Protein AF-A0A2R6EEE0-F1 (afdb_monomer_lite)

Radius of gyration: 20.37 Å; chains: 1; bounding box: 47×33×66 Å

Sequence (87 aa):
QFDPDSVNWVRTARNPRTAPVYERGYLDMVVPYDLGDEVAEGVYYAGMASRAQYPERSLNGGIEAGYACAGLITTSRDRGVPATASR

Foldseek 3Di:
DDDPVPDPDDDDDDDPPPADDDDVCLVVVQDAQDCCPPPRPPDGDQDCSHPLCPPPNDPVSSVVSVVVNVVVVVVVVVVVDPPPPDD

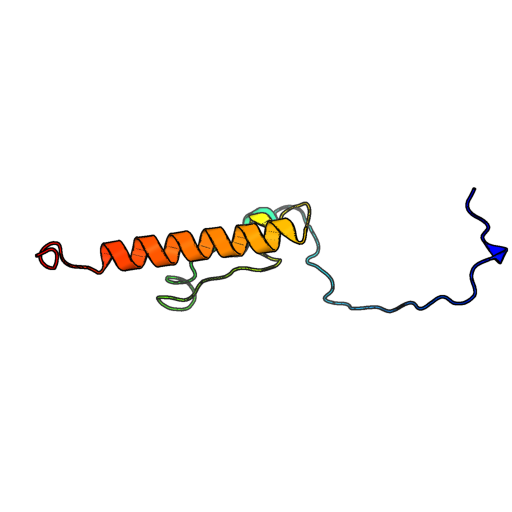Secondary structure (DSSP, 8-state):
---GGG---------TTSSPPP-TTGGGGPPPSB-TTTT-TT-B--STTSGGGTTT--HHHHHHHHHHHHHHHHHHHHHHS-TT---

Structure (mmCIF, N/CA/C/O backbone):
data_AF-A0A2R6EEE0-F1
#
_entry.id   AF-A0A2R6EEE0-F1
#
loop_
_atom_site.group_PDB
_atom_site.id
_atom_site.type_symbol
_atom_site.label_atom_id
_atom_site.label_alt_id
_atom_site.label_comp_id
_atom_site.label_asym_id
_atom_site.label_entity_id
_atom_site.label_seq_id
_atom_site.pdbx_PDB_ins_code
_atom_site.Cartn_x
_atom_site.Cartn_y
_atom_site.Cartn_z
_atom_site.occupancy
_atom_site.B_iso_or_equiv
_atom_site.auth_seq_id
_atom_site.auth_comp_id
_atom_site.auth_asym_id
_atom_site.auth_atom_id
_atom_site.pdbx_PDB_model_num
ATOM 1 N N . GLN A 1 1 ? 30.813 -7.158 -19.403 1.00 85.75 1 GLN A N 1
ATOM 2 C CA . GLN A 1 1 ? 30.174 -6.049 -20.144 1.00 85.75 1 GLN A CA 1
ATOM 3 C C . GLN A 1 1 ? 28.832 -6.560 -20.654 1.00 85.75 1 GLN A C 1
ATOM 5 O O . GLN A 1 1 ? 28.742 -7.756 -20.896 1.00 85.75 1 GLN A O 1
ATOM 10 N N . PHE A 1 2 ? 27.805 -5.717 -20.745 1.00 94.12 2 PHE A N 1
ATOM 11 C CA . PHE A 1 2 ? 26.530 -6.097 -21.366 1.00 94.12 2 PHE A CA 1
ATOM 12 C C . PHE A 1 2 ? 26.670 -6.067 -22.896 1.00 94.12 2 PHE A C 1
ATOM 14 O O . PHE A 1 2 ? 27.275 -5.130 -23.410 1.00 94.12 2 PHE A O 1
ATOM 21 N N . ASP A 1 3 ? 26.118 -7.067 -23.587 1.00 95.88 3 ASP A N 1
ATOM 22 C CA . ASP A 1 3 ? 26.078 -7.164 -25.051 1.00 95.88 3 ASP A CA 1
ATOM 23 C C . ASP A 1 3 ? 24.610 -7.148 -25.530 1.00 95.88 3 ASP A C 1
ATOM 25 O O . ASP A 1 3 ? 23.885 -8.114 -25.263 1.00 95.88 3 ASP A O 1
ATOM 29 N N . PRO A 1 4 ? 24.140 -6.079 -26.200 1.00 93.88 4 PRO A N 1
ATOM 30 C CA . PRO A 1 4 ? 22.772 -5.991 -26.708 1.00 93.88 4 PRO A CA 1
ATOM 31 C C . PRO A 1 4 ? 22.391 -7.122 -27.672 1.00 93.88 4 PRO A C 1
ATOM 33 O O . PRO A 1 4 ? 21.233 -7.545 -27.662 1.00 93.88 4 PRO A O 1
ATOM 36 N N . ASP A 1 5 ? 23.345 -7.644 -28.451 1.00 95.75 5 ASP A N 1
ATOM 37 C CA . ASP A 1 5 ? 23.092 -8.686 -29.458 1.00 95.75 5 ASP A CA 1
ATOM 38 C C . ASP A 1 5 ? 22.824 -10.061 -28.815 1.00 95.75 5 ASP A C 1
ATOM 40 O O . ASP A 1 5 ? 22.289 -10.969 -29.453 1.00 95.75 5 ASP A O 1
ATOM 44 N N . SER A 1 6 ? 23.120 -10.210 -27.517 1.00 96.44 6 SER A N 1
ATOM 45 C CA . SER A 1 6 ? 22.833 -11.420 -26.733 1.00 96.44 6 SER A CA 1
ATOM 46 C C . SER A 1 6 ? 21.364 -11.556 -26.285 1.00 96.44 6 SER A C 1
ATOM 48 O O . SER A 1 6 ? 20.975 -12.577 -25.705 1.00 96.44 6 SER A O 1
ATOM 50 N N . VAL A 1 7 ? 20.519 -10.546 -26.530 1.00 96.06 7 VAL A N 1
ATOM 51 C CA . VAL A 1 7 ? 19.112 -10.536 -26.097 1.00 96.06 7 VAL A CA 1
ATOM 52 C C . VAL A 1 7 ? 18.228 -11.330 -27.066 1.00 96.06 7 VAL A C 1
ATOM 54 O O . VAL A 1 7 ? 17.927 -10.888 -28.168 1.00 96.06 7 VAL A O 1
ATOM 57 N N . ASN A 1 8 ? 17.724 -12.486 -26.620 1.00 96.69 8 ASN A N 1
ATOM 58 C CA . ASN A 1 8 ? 16.874 -13.365 -27.441 1.00 96.69 8 ASN A CA 1
ATOM 59 C C . ASN A 1 8 ? 15.405 -12.914 -27.555 1.00 96.69 8 ASN A C 1
ATOM 61 O O . ASN A 1 8 ? 14.705 -13.314 -28.483 1.00 96.69 8 ASN A O 1
ATOM 65 N N . TRP A 1 9 ? 14.891 -12.148 -26.588 1.00 96.00 9 TRP A N 1
ATOM 66 C CA . TRP A 1 9 ? 13.491 -11.716 -26.577 1.00 96.00 9 TRP A CA 1
ATOM 67 C C . TRP A 1 9 ? 13.274 -10.479 -25.703 1.00 96.00 9 TRP A C 1
ATOM 69 O O . TRP A 1 9 ? 13.938 -10.288 -24.687 1.00 96.00 9 TRP A O 1
ATOM 79 N N . VAL A 1 10 ? 12.276 -9.671 -26.073 1.00 94.69 10 VAL A N 1
ATOM 80 C CA . VAL A 1 10 ? 11.781 -8.529 -25.292 1.00 94.69 10 VAL A CA 1
ATOM 81 C C . 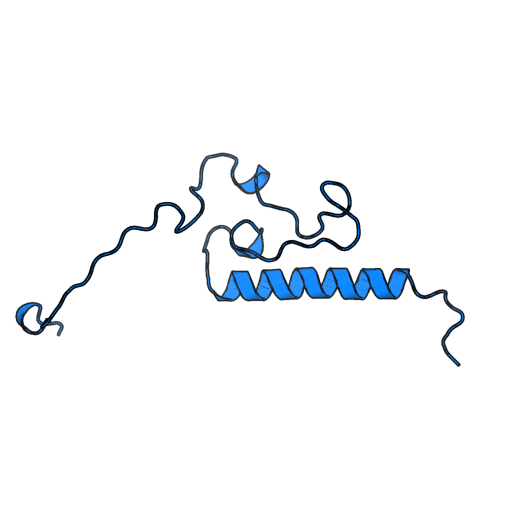VAL A 1 10 ? 10.255 -8.586 -25.261 1.00 94.69 10 VAL A C 1
ATOM 83 O O . VAL A 1 10 ? 9.615 -8.848 -26.278 1.00 94.69 10 VAL A O 1
ATOM 86 N N . ARG A 1 11 ? 9.654 -8.347 -24.091 1.00 95.25 11 ARG A N 1
ATOM 87 C CA . ARG A 1 11 ? 8.200 -8.202 -23.931 1.00 95.25 11 ARG A CA 1
ATOM 88 C C . ARG A 1 11 ? 7.896 -6.889 -23.230 1.00 95.25 11 ARG A C 1
ATOM 90 O O . ARG A 1 11 ? 8.491 -6.583 -22.202 1.00 95.25 11 ARG A O 1
ATOM 97 N N . THR A 1 12 ? 6.937 -6.142 -23.762 1.00 95.44 12 THR A N 1
ATOM 98 C CA . THR A 1 12 ? 6.499 -4.864 -23.195 1.00 95.44 12 THR A CA 1
ATOM 99 C C . THR A 1 12 ? 5.003 -4.922 -22.941 1.00 95.44 12 THR A C 1
ATOM 101 O O . THR A 1 12 ? 4.235 -5.325 -23.811 1.00 95.44 12 THR A O 1
ATOM 104 N N . ALA A 1 13 ? 4.585 -4.505 -21.751 1.00 93.62 13 ALA A N 1
ATOM 105 C CA . ALA A 1 13 ? 3.184 -4.369 -21.384 1.00 93.62 13 ALA A CA 1
ATOM 106 C C . ALA A 1 13 ? 2.918 -2.949 -20.885 1.00 93.62 13 ALA A C 1
ATOM 108 O O . ALA A 1 13 ? 3.826 -2.253 -20.429 1.00 93.62 13 ALA A O 1
ATOM 109 N N . ARG A 1 14 ? 1.658 -2.521 -20.964 1.00 92.38 14 ARG A N 1
ATOM 110 C CA . ARG A 1 14 ? 1.188 -1.269 -20.371 1.00 92.38 14 ARG A CA 1
ATOM 111 C C . ARG A 1 14 ? 0.065 -1.595 -19.407 1.00 92.38 14 ARG A C 1
ATOM 113 O O . ARG A 1 14 ? -0.896 -2.258 -19.784 1.00 92.38 14 ARG A O 1
ATOM 120 N N . ASN A 1 15 ? 0.179 -1.100 -18.184 1.00 89.00 15 ASN A N 1
ATOM 121 C CA . ASN A 1 15 ? -0.910 -1.115 -17.225 1.00 89.00 15 ASN A CA 1
ATOM 122 C C . ASN A 1 15 ? -1.202 0.340 -16.814 1.00 89.00 15 ASN A C 1
ATOM 124 O O . ASN A 1 15 ? -0.371 0.964 -16.151 1.00 89.00 15 ASN A O 1
ATOM 128 N N . PRO A 1 16 ? -2.360 0.906 -17.199 1.00 85.75 16 PRO A N 1
ATOM 129 C CA . PRO A 1 16 ? -2.696 2.295 -16.883 1.00 85.75 16 PRO A CA 1
ATOM 130 C C . PRO A 1 16 ? -2.847 2.551 -15.375 1.00 85.75 16 PRO A C 1
ATOM 132 O O . PRO A 1 16 ? -2.806 3.697 -14.949 1.00 85.75 16 PRO A O 1
ATOM 135 N N . ARG A 1 17 ? -2.980 1.499 -14.556 1.00 84.12 17 ARG A N 1
ATOM 136 C CA . ARG A 1 17 ? -3.101 1.564 -13.092 1.00 84.12 17 ARG A CA 1
ATOM 137 C C . ARG A 1 17 ? -1.867 0.986 -12.389 1.00 84.12 17 ARG A C 1
ATOM 139 O O . ARG A 1 17 ? -1.989 0.350 -11.350 1.00 84.12 17 ARG A O 1
ATOM 146 N N . THR A 1 18 ? -0.678 1.165 -12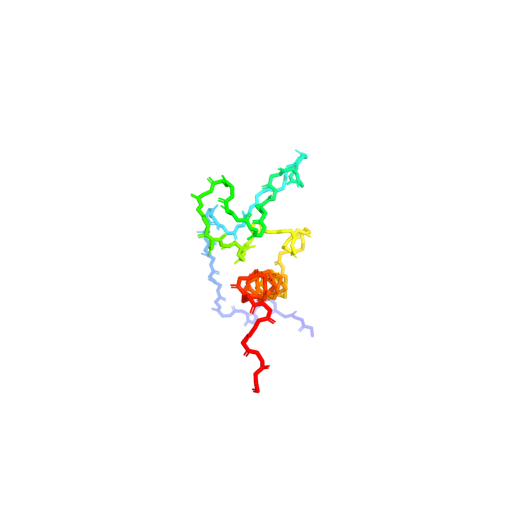.976 1.00 83.12 18 THR A N 1
ATOM 147 C CA . THR A 1 18 ? 0.575 0.632 -12.401 1.00 83.12 18 THR A CA 1
ATOM 148 C C . THR A 1 18 ? 0.929 1.309 -11.081 1.00 83.12 18 THR A C 1
ATOM 150 O O . THR A 1 18 ? 1.409 0.649 -10.166 1.00 83.12 18 THR A O 1
ATOM 153 N N . ALA A 1 19 ? 0.701 2.619 -10.972 1.00 78.12 19 ALA A N 1
ATOM 154 C CA . ALA A 1 19 ? 0.972 3.359 -9.752 1.00 78.12 19 ALA A CA 1
ATOM 155 C C . ALA A 1 19 ? 0.223 4.702 -9.734 1.00 78.12 19 ALA A C 1
ATOM 157 O O . ALA A 1 19 ? -0.136 5.205 -10.802 1.00 78.12 19 ALA A O 1
ATOM 158 N N . PRO A 1 20 ? 0.035 5.305 -8.548 1.00 77.44 20 PRO A N 1
ATOM 159 C CA . PRO A 1 20 ? -0.444 6.675 -8.436 1.00 77.44 20 PRO A CA 1
ATOM 160 C C . PRO A 1 20 ? 0.491 7.666 -9.136 1.00 77.44 20 PRO A C 1
ATOM 162 O O . PRO A 1 20 ? 1.713 7.464 -9.179 1.00 77.44 20 PRO A O 1
ATOM 165 N N . VAL A 1 21 ? -0.090 8.743 -9.658 1.00 82.38 21 VAL A N 1
ATOM 166 C CA . VAL A 1 21 ? 0.643 9.881 -10.218 1.00 82.38 21 VAL A CA 1
ATOM 167 C C . VAL A 1 21 ? 0.841 10.902 -9.106 1.00 82.38 21 VAL A C 1
ATOM 169 O O . VAL A 1 21 ? -0.117 11.301 -8.450 1.00 82.38 21 VAL A O 1
ATOM 172 N N . TYR A 1 22 ? 2.090 11.299 -8.872 1.00 83.38 22 TYR A N 1
ATOM 173 C CA . TYR A 1 22 ? 2.394 12.330 -7.890 1.00 83.38 22 TYR A CA 1
ATOM 174 C C . TYR A 1 22 ? 2.202 13.708 -8.492 1.00 83.38 22 TYR A C 1
ATOM 176 O O . TYR A 1 22 ? 2.842 14.073 -9.477 1.00 83.38 22 TYR A O 1
ATOM 184 N N . GLU A 1 23 ? 1.347 14.476 -7.839 1.00 86.19 23 GLU A N 1
ATOM 185 C CA . GLU A 1 23 ? 1.056 15.858 -8.172 1.00 86.19 23 GLU A CA 1
ATOM 186 C C . GLU A 1 23 ? 1.356 16.738 -6.954 1.00 86.19 23 GLU A C 1
ATOM 188 O O . GLU A 1 23 ? 1.577 16.255 -5.838 1.00 86.19 23 GLU A O 1
ATOM 193 N N . ARG A 1 24 ? 1.418 18.057 -7.145 1.00 89.88 24 ARG A N 1
ATOM 194 C CA . ARG A 1 24 ? 1.571 18.966 -6.001 1.00 89.88 24 ARG A CA 1
ATOM 195 C C . ARG A 1 24 ? 0.362 18.801 -5.075 1.00 89.88 24 ARG A C 1
ATOM 197 O O . ARG A 1 24 ? -0.763 18.789 -5.554 1.00 89.88 24 ARG A O 1
ATOM 204 N N . GLY A 1 25 ? 0.610 18.674 -3.772 1.00 88.44 25 GLY A N 1
ATOM 205 C CA . GLY A 1 25 ? -0.434 18.372 -2.783 1.00 88.44 25 GLY A CA 1
ATOM 206 C C . GLY A 1 25 ? -0.721 16.876 -2.596 1.00 88.44 25 GLY A C 1
ATOM 207 O O . GLY A 1 25 ? -1.619 16.525 -1.847 1.00 88.44 25 GLY A O 1
ATOM 208 N N . TYR A 1 26 ? 0.045 15.963 -3.213 1.00 87.50 26 TYR A N 1
ATOM 209 C CA . TYR A 1 26 ? -0.214 14.519 -3.086 1.00 87.50 26 TYR A CA 1
ATOM 210 C C . TYR A 1 26 ? -0.186 13.996 -1.641 1.00 87.50 26 TYR A C 1
ATOM 212 O O . TYR A 1 26 ? -0.912 13.063 -1.316 1.00 87.50 26 TYR A O 1
ATOM 220 N N . LEU A 1 27 ? 0.620 14.596 -0.757 1.00 89.19 27 LEU A N 1
ATOM 221 C CA . LEU A 1 27 ? 0.638 14.222 0.661 1.00 89.19 27 LEU A CA 1
ATOM 222 C C . LEU A 1 27 ? -0.710 14.439 1.360 1.00 89.19 27 LEU A C 1
ATOM 224 O O . LEU A 1 27 ? -0.973 13.742 2.333 1.00 89.19 27 LEU A O 1
ATOM 228 N N . ASP A 1 28 ? -1.549 15.341 0.853 1.00 90.56 28 ASP A N 1
ATOM 229 C CA . ASP A 1 28 ? -2.901 15.582 1.368 1.00 90.56 28 ASP A CA 1
ATOM 230 C C . ASP A 1 28 ? -3.906 14.542 0.840 1.00 90.56 28 ASP A C 1
ATOM 232 O O . ASP A 1 28 ? -5.010 14.420 1.356 1.00 90.56 28 ASP A O 1
ATOM 236 N N . MET A 1 29 ? -3.519 13.774 -0.186 1.00 89.44 29 MET A N 1
ATOM 237 C CA . MET A 1 29 ? -4.337 12.740 -0.827 1.00 89.44 29 MET A CA 1
ATOM 238 C C . MET A 1 29 ? -3.956 11.314 -0.401 1.00 89.44 29 MET A C 1
ATOM 240 O O . MET A 1 29 ? -4.517 10.350 -0.926 1.00 89.44 29 MET A O 1
ATOM 244 N N . VAL A 1 30 ? -2.977 11.142 0.496 1.00 92.06 30 VAL A N 1
ATOM 245 C CA . VAL A 1 30 ? -2.619 9.803 0.991 1.00 92.06 30 VAL A CA 1
ATOM 246 C C . VAL A 1 30 ? -3.771 9.230 1.805 1.00 92.06 30 VAL A C 1
ATOM 248 O O . VAL A 1 30 ? -4.346 9.907 2.652 1.00 92.06 30 VAL A O 1
ATOM 251 N N . VAL A 1 31 ? -4.085 7.961 1.563 1.00 93.25 31 VAL A N 1
ATOM 252 C CA . VAL A 1 31 ? -5.172 7.280 2.267 1.00 93.25 31 VAL A CA 1
ATOM 253 C C . VAL A 1 31 ? -4.713 6.983 3.701 1.00 93.25 31 VAL A C 1
ATOM 255 O O . VAL A 1 31 ? -3.634 6.390 3.869 1.00 93.25 31 VAL A O 1
ATOM 258 N N . PRO A 1 32 ? -5.477 7.391 4.733 1.00 95.12 32 PRO A N 1
ATOM 259 C CA . PRO A 1 32 ? -5.146 7.088 6.119 1.00 95.12 32 PRO A CA 1
ATOM 260 C C . PRO A 1 32 ? -5.243 5.581 6.393 1.00 95.12 32 PRO A C 1
ATOM 262 O O . PRO A 1 32 ? -5.925 4.839 5.691 1.00 95.12 32 PRO A O 1
ATOM 265 N N . TYR A 1 33 ? -4.521 5.108 7.412 1.00 96.56 33 TYR A N 1
ATOM 266 C CA . TYR A 1 33 ? -4.514 3.681 7.748 1.00 96.56 33 TYR A CA 1
ATOM 267 C C . TYR A 1 33 ? -5.830 3.212 8.367 1.00 96.56 33 TYR A C 1
ATOM 269 O O . TYR A 1 33 ? -6.251 2.098 8.079 1.00 96.56 33 TYR A O 1
ATOM 277 N N . ASP A 1 34 ? -6.452 4.038 9.209 1.00 96.00 34 ASP A N 1
ATOM 278 C CA . ASP A 1 34 ? -7.751 3.777 9.832 1.00 96.00 34 ASP A CA 1
ATOM 279 C C . ASP A 1 34 ? -8.841 4.491 9.031 1.00 96.00 34 ASP A C 1
ATOM 281 O O . ASP A 1 34 ? -8.745 5.699 8.808 1.00 96.00 34 ASP A O 1
ATOM 285 N N . LEU A 1 35 ? -9.842 3.737 8.575 1.00 96.12 35 LEU 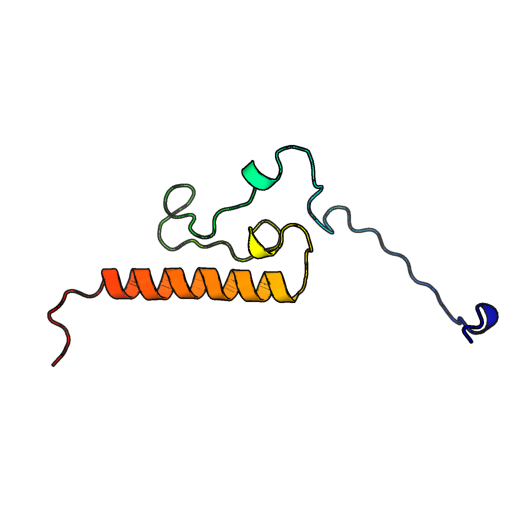A N 1
ATOM 286 C CA . LEU A 1 35 ? -10.977 4.240 7.801 1.00 96.12 35 LEU A CA 1
ATOM 287 C C . LEU A 1 35 ? -12.287 4.186 8.601 1.00 96.12 35 LEU A C 1
ATOM 289 O O . LEU A 1 35 ? -13.367 4.228 8.008 1.00 96.12 35 LEU A O 1
ATOM 293 N N . GLY A 1 36 ? -12.204 4.094 9.932 1.00 95.44 36 GLY A N 1
ATOM 294 C CA . GLY A 1 36 ? -13.350 4.043 10.839 1.00 95.44 36 GLY A CA 1
ATOM 295 C C . GLY A 1 36 ? -14.363 5.165 10.615 1.00 95.44 36 GLY A C 1
ATOM 296 O O . GLY A 1 36 ? -15.557 4.896 10.492 1.00 95.44 36 GLY A O 1
ATOM 297 N N . ASP A 1 37 ? -13.870 6.400 10.507 1.00 92.25 37 ASP A N 1
ATOM 298 C CA . ASP A 1 37 ? -14.707 7.597 10.360 1.00 92.25 37 ASP A CA 1
ATOM 299 C C . ASP A 1 37 ? -15.257 7.770 8.934 1.00 92.25 37 ASP A C 1
ATOM 301 O O . ASP A 1 37 ? -16.374 8.249 8.745 1.00 92.25 37 ASP A O 1
ATOM 305 N N . GLU A 1 38 ? -14.472 7.396 7.919 1.00 94.12 38 GLU A N 1
ATOM 306 C CA . GLU A 1 38 ? -14.794 7.643 6.506 1.00 94.12 38 GLU A CA 1
ATOM 307 C C . GLU A 1 38 ? -15.597 6.508 5.857 1.00 94.12 38 GLU A C 1
ATOM 309 O O . GLU A 1 38 ? -16.343 6.745 4.904 1.00 94.12 38 GLU 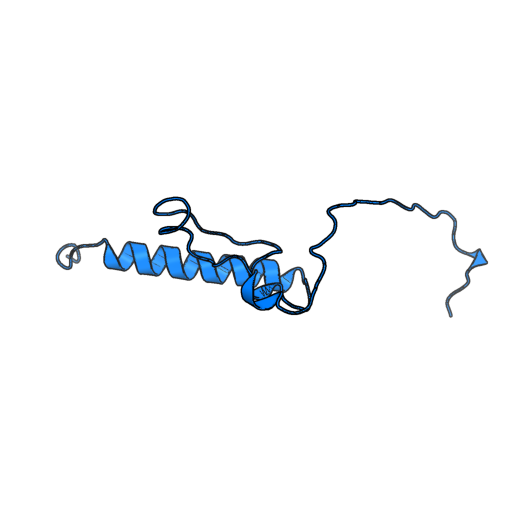A O 1
ATOM 314 N N . VAL A 1 39 ? -15.431 5.270 6.336 1.00 95.94 39 VAL A N 1
ATOM 315 C CA . VAL A 1 39 ? -15.989 4.063 5.711 1.00 95.94 39 VAL A CA 1
ATOM 316 C C . VAL A 1 39 ? -16.793 3.238 6.712 1.00 95.94 39 VAL A C 1
ATOM 318 O O . VAL A 1 39 ? -18.007 3.113 6.548 1.00 95.94 39 VAL A O 1
ATOM 321 N N . ALA A 1 40 ? -16.129 2.628 7.697 1.00 96.25 40 ALA A N 1
ATOM 322 C CA . ALA A 1 40 ? -16.753 1.824 8.750 1.00 96.25 40 ALA A CA 1
ATOM 323 C C . ALA A 1 40 ? -15.722 1.395 9.804 1.00 96.25 40 ALA A C 1
ATOM 325 O O . ALA A 1 40 ? -14.547 1.188 9.492 1.00 96.25 40 ALA A O 1
ATOM 326 N N . GLU A 1 41 ? -16.186 1.163 11.035 1.00 94.06 41 GLU A N 1
ATOM 327 C CA . GLU A 1 41 ? -15.368 0.618 12.122 1.00 94.06 41 GLU A CA 1
ATOM 328 C C . GLU A 1 41 ? -14.677 -0.698 11.720 1.00 94.06 41 GLU A C 1
ATOM 330 O O . GLU A 1 41 ? -15.278 -1.591 11.118 1.00 94.06 41 GLU A O 1
ATOM 335 N N . GLY A 1 42 ? -13.395 -0.824 12.075 1.00 93.12 42 GLY A N 1
ATOM 336 C CA . GLY A 1 42 ? -12.595 -2.020 11.810 1.00 93.12 42 GLY A CA 1
ATOM 337 C C . GLY A 1 42 ? -12.075 -2.139 10.374 1.00 93.12 42 GLY A C 1
ATOM 338 O O . GLY A 1 42 ? -11.458 -3.154 10.037 1.00 93.12 42 GLY A O 1
ATOM 339 N N . VAL A 1 43 ? -12.293 -1.127 9.529 1.00 95.81 43 VAL A N 1
ATOM 340 C CA . VAL A 1 43 ? -11.741 -1.066 8.172 1.00 95.81 43 VAL A CA 1
ATOM 341 C C . VAL A 1 43 ? -10.409 -0.320 8.184 1.00 95.81 43 VAL A C 1
ATOM 343 O O . VAL A 1 43 ? -10.322 0.823 8.621 1.00 95.81 43 VAL A O 1
ATOM 346 N N . TYR A 1 44 ? -9.374 -0.967 7.645 1.00 96.88 44 TYR A N 1
ATOM 347 C CA . TYR A 1 44 ? -8.022 -0.419 7.553 1.00 96.88 44 TYR A CA 1
ATOM 348 C C . TYR A 1 44 ? -7.474 -0.534 6.131 1.00 96.88 44 TYR A C 1
ATOM 350 O O . TYR A 1 44 ? -7.806 -1.477 5.405 1.00 96.88 44 TYR A O 1
ATOM 358 N N . TYR A 1 45 ? -6.595 0.388 5.741 1.00 96.00 45 TYR A N 1
ATOM 359 C CA . TYR A 1 45 ? -5.991 0.408 4.410 1.00 96.00 45 TYR A CA 1
ATOM 360 C C . TYR A 1 45 ? -4.468 0.242 4.440 1.00 96.00 45 TYR A C 1
ATOM 362 O O . TYR A 1 45 ? -3.728 1.159 4.781 1.00 96.00 45 TYR A O 1
ATOM 370 N N . ALA A 1 46 ? -3.987 -0.911 3.970 1.00 94.88 46 ALA A N 1
ATOM 371 C CA . ALA A 1 46 ? -2.569 -1.183 3.739 1.00 94.88 46 ALA A CA 1
ATOM 372 C C . ALA A 1 46 ? -2.312 -1.377 2.239 1.00 94.88 46 ALA A C 1
ATOM 374 O O . ALA A 1 46 ? -2.469 -2.473 1.700 1.00 94.88 46 ALA A O 1
ATOM 375 N N . GLY A 1 47 ? -1.943 -0.304 1.538 1.00 88.62 47 GLY A N 1
ATOM 376 C CA . GLY A 1 47 ? -1.742 -0.364 0.091 1.00 88.62 47 GLY A CA 1
ATOM 377 C C . GLY A 1 47 ? -0.899 0.765 -0.490 1.00 88.62 47 GLY A C 1
ATOM 378 O O . GLY A 1 47 ? -0.333 1.593 0.222 1.00 88.62 47 GLY A O 1
ATOM 379 N N . MET A 1 48 ? -0.841 0.808 -1.823 1.00 89.19 48 MET A N 1
ATOM 380 C CA . MET A 1 48 ? -0.014 1.734 -2.617 1.00 89.19 48 MET A CA 1
ATOM 381 C C . MET A 1 48 ? -0.310 3.222 -2.392 1.00 89.19 48 MET A C 1
ATOM 383 O O . MET A 1 48 ? 0.530 4.056 -2.711 1.00 89.19 48 MET A O 1
ATOM 387 N N . ALA A 1 49 ? -1.492 3.554 -1.872 1.00 89.88 49 ALA A N 1
ATOM 388 C CA . ALA A 1 49 ? -1.882 4.936 -1.580 1.00 89.88 49 ALA A CA 1
ATOM 389 C C . ALA A 1 49 ? -1.600 5.352 -0.124 1.00 89.88 49 ALA A C 1
ATOM 391 O O . ALA A 1 49 ? -1.956 6.456 0.273 1.00 89.88 49 ALA A O 1
ATOM 392 N N . SER A 1 50 ? -0.995 4.469 0.673 1.00 92.38 50 SER A N 1
ATOM 393 C CA . SER A 1 50 ? -0.680 4.740 2.073 1.00 92.38 50 SER A CA 1
ATOM 394 C C . SER A 1 50 ?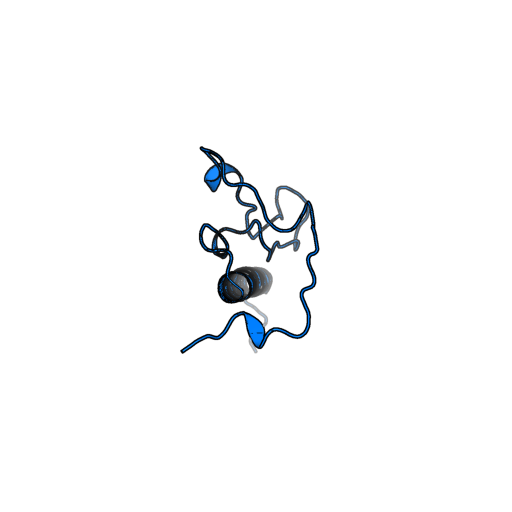 0.602 5.559 2.209 1.00 92.38 50 SER A C 1
ATOM 396 O O . SER A 1 50 ? 1.438 5.611 1.300 1.00 92.38 50 SER A O 1
ATOM 398 N N . ARG A 1 51 ? 0.794 6.172 3.379 1.00 92.06 51 ARG A N 1
ATOM 399 C CA . ARG A 1 51 ? 1.944 7.044 3.647 1.00 92.06 51 ARG A CA 1
ATOM 400 C C . ARG A 1 51 ? 3.294 6.337 3.487 1.00 92.06 51 ARG A C 1
ATOM 402 O O . ARG A 1 51 ? 4.216 6.948 2.962 1.00 92.06 51 ARG A O 1
ATOM 409 N N . ALA A 1 52 ? 3.413 5.071 3.894 1.00 93.38 52 ALA A N 1
ATOM 410 C CA . ALA A 1 52 ? 4.666 4.313 3.788 1.00 93.38 52 ALA A CA 1
ATOM 411 C C . ALA A 1 52 ? 5.109 4.058 2.336 1.00 93.38 52 ALA A C 1
ATOM 413 O O . ALA A 1 52 ? 6.284 3.807 2.083 1.00 93.38 52 ALA A O 1
ATOM 414 N N . GLN A 1 53 ? 4.182 4.148 1.377 1.00 89.81 53 GLN A N 1
ATOM 415 C CA . GLN A 1 53 ? 4.475 3.979 -0.046 1.00 89.81 53 GLN A CA 1
ATOM 416 C C . GLN A 1 53 ? 4.881 5.281 -0.741 1.00 89.81 53 GLN A C 1
ATOM 418 O O . GLN A 1 53 ? 5.336 5.246 -1.888 1.00 89.81 53 GLN A O 1
ATOM 423 N N . TYR A 1 54 ? 4.777 6.419 -0.056 1.00 87.62 54 TYR A N 1
ATOM 424 C CA . TYR A 1 54 ? 5.219 7.705 -0.572 1.00 87.62 54 TYR A CA 1
ATOM 425 C C . TYR A 1 54 ? 6.654 8.037 -0.110 1.00 87.62 54 TYR A C 1
ATOM 427 O O . TYR A 1 54 ? 6.946 7.922 1.078 1.00 87.62 54 TYR A O 1
ATOM 435 N N . PRO A 1 55 ? 7.545 8.534 -0.990 1.00 85.06 55 PRO A N 1
ATOM 436 C CA . PRO A 1 55 ? 7.397 8.632 -2.444 1.00 85.06 55 PRO A CA 1
ATOM 437 C C . PRO A 1 55 ? 7.873 7.364 -3.182 1.00 85.06 55 PRO A C 1
ATOM 439 O O . PRO A 1 55 ? 7.620 7.219 -4.377 1.00 85.06 55 PRO A O 1
ATOM 442 N N . GLU A 1 56 ? 8.579 6.459 -2.502 1.00 76.38 56 GLU A N 1
ATOM 443 C CA . GLU A 1 56 ? 9.470 5.474 -3.130 1.00 76.38 56 GLU A CA 1
ATOM 444 C C . GLU A 1 56 ? 8.760 4.245 -3.727 1.00 76.38 56 GLU A C 1
ATOM 446 O O . GLU A 1 56 ? 9.290 3.622 -4.644 1.00 76.38 56 GLU A O 1
ATOM 451 N N . ARG A 1 57 ? 7.530 3.932 -3.293 1.00 81.62 57 ARG A N 1
ATOM 452 C CA . ARG A 1 57 ? 6.703 2.822 -3.816 1.00 81.62 57 ARG A CA 1
ATOM 453 C C . ARG A 1 57 ? 7.445 1.486 -3.851 1.00 81.62 57 ARG A C 1
ATOM 455 O O . ARG A 1 57 ? 7.540 0.833 -4.891 1.00 81.62 57 ARG A O 1
ATOM 462 N N . SER A 1 58 ? 7.975 1.081 -2.706 1.00 88.19 58 SER A N 1
ATOM 463 C CA . SER A 1 58 ? 8.736 -0.157 -2.585 1.00 88.19 58 SER A CA 1
ATOM 464 C C . SER A 1 58 ? 7.843 -1.331 -2.170 1.00 88.19 58 SER A C 1
ATOM 466 O O . SER A 1 58 ? 6.741 -1.165 -1.649 1.00 88.19 58 SER A O 1
ATOM 468 N N . LEU A 1 59 ? 8.318 -2.560 -2.382 1.00 90.56 59 LEU A N 1
ATOM 469 C CA . LEU A 1 59 ? 7.686 -3.724 -1.749 1.00 90.56 59 LEU A CA 1
ATOM 470 C C . LEU A 1 59 ? 7.736 -3.596 -0.219 1.00 90.56 59 LEU A C 1
ATOM 472 O O . LEU A 1 59 ? 6.778 -3.954 0.459 1.00 90.56 59 LEU A O 1
ATOM 476 N N . ASN A 1 60 ? 8.823 -3.020 0.307 1.00 93.44 60 ASN A N 1
ATOM 477 C CA . ASN A 1 60 ? 8.984 -2.793 1.736 1.00 93.44 60 ASN A CA 1
ATOM 478 C C . ASN A 1 60 ? 7.930 -1.830 2.290 1.00 93.44 60 ASN A C 1
ATOM 480 O O . ASN A 1 60 ? 7.321 -2.132 3.306 1.00 93.44 60 ASN A O 1
ATOM 484 N N . GLY A 1 61 ? 7.640 -0.717 1.614 1.00 93.62 61 GLY A N 1
ATOM 485 C CA . GLY A 1 61 ? 6.625 0.223 2.096 1.00 93.62 61 GLY A CA 1
ATOM 486 C C . GLY A 1 61 ? 5.219 -0.391 2.144 1.00 93.62 61 GLY A C 1
ATOM 487 O O . GLY A 1 61 ? 4.428 -0.038 3.014 1.00 93.62 61 GLY A O 1
ATOM 488 N N . GLY A 1 62 ? 4.922 -1.378 1.289 1.00 93.12 62 GLY A N 1
ATOM 489 C CA . GLY A 1 62 ? 3.704 -2.187 1.399 1.00 93.12 62 GLY A CA 1
ATOM 490 C C . GLY A 1 62 ? 3.674 -3.060 2.661 1.00 93.12 62 GLY A C 1
ATOM 491 O O . GLY A 1 62 ? 2.637 -3.164 3.313 1.00 93.12 62 GLY A O 1
ATOM 492 N N . ILE A 1 63 ? 4.815 -3.644 3.035 1.00 95.38 63 ILE A N 1
ATOM 493 C CA . ILE A 1 63 ? 4.967 -4.424 4.272 1.00 95.38 63 ILE A CA 1
ATOM 494 C C . ILE A 1 63 ? 4.811 -3.515 5.500 1.00 95.38 63 ILE A C 1
ATOM 496 O O . ILE A 1 63 ? 4.032 -3.831 6.398 1.00 95.38 63 ILE A O 1
ATOM 500 N N . GLU A 1 64 ? 5.477 -2.360 5.510 1.00 96.50 64 GLU A N 1
ATOM 501 C CA . GLU A 1 64 ? 5.381 -1.373 6.594 1.00 96.50 64 GLU A CA 1
ATOM 502 C C . GLU A 1 64 ? 3.948 -0.854 6.780 1.00 96.50 64 GLU A C 1
ATOM 504 O O . GLU A 1 64 ? 3.469 -0.728 7.906 1.00 96.50 64 GLU A O 1
ATOM 509 N N . ALA A 1 65 ? 3.218 -0.618 5.684 1.00 96.44 65 ALA A N 1
ATOM 510 C CA . ALA A 1 65 ? 1.801 -0.262 5.737 1.00 96.44 65 ALA A CA 1
ATOM 511 C C . ALA A 1 65 ? 0.952 -1.354 6.414 1.00 96.44 65 ALA A C 1
ATOM 513 O O . ALA A 1 65 ? 0.045 -1.052 7.193 1.00 96.44 65 ALA A O 1
ATOM 514 N N . GLY A 1 66 ? 1.268 -2.625 6.146 1.00 96.88 66 GLY A N 1
ATOM 515 C CA . GLY A 1 66 ? 0.641 -3.771 6.802 1.00 96.88 66 GLY A CA 1
ATOM 516 C C . GLY A 1 66 ? 0.924 -3.808 8.304 1.00 96.88 66 GLY A C 1
ATOM 517 O O . GLY A 1 66 ? -0.012 -3.945 9.095 1.00 96.88 66 GLY A O 1
ATOM 518 N N . TYR A 1 67 ? 2.183 -3.620 8.710 1.00 97.50 67 TYR A N 1
ATOM 519 C CA . TYR A 1 67 ? 2.550 -3.549 10.128 1.00 97.50 67 TYR A CA 1
ATOM 520 C C . TYR A 1 67 ? 1.876 -2.378 10.846 1.00 97.50 67 TYR A C 1
ATOM 522 O O . TYR A 1 67 ? 1.380 -2.558 11.959 1.00 97.50 67 TYR A O 1
ATOM 530 N N . ALA A 1 68 ? 1.787 -1.210 10.206 1.00 97.06 68 ALA A N 1
ATOM 531 C CA . ALA A 1 68 ? 1.083 -0.058 10.762 1.00 97.06 68 ALA A CA 1
ATOM 532 C C . ALA A 1 68 ? -0.395 -0.379 11.044 1.00 97.06 68 ALA A C 1
ATOM 534 O O . ALA A 1 68 ? -0.878 -0.139 12.152 1.00 97.06 68 ALA A O 1
ATOM 535 N N . CYS A 1 69 ? -1.096 -0.996 10.086 1.00 97.38 69 CYS A N 1
ATOM 536 C CA . CYS A 1 69 ? -2.485 -1.421 10.279 1.00 97.38 69 CYS A CA 1
ATOM 537 C C . CYS A 1 69 ? -2.614 -2.488 11.378 1.00 97.38 69 CYS A C 1
ATOM 539 O O . CYS A 1 69 ? -3.496 -2.394 12.229 1.00 97.38 69 CYS A O 1
ATOM 541 N N . ALA A 1 70 ? -1.716 -3.479 11.414 1.00 96.75 70 ALA A N 1
ATOM 542 C CA . ALA A 1 70 ? -1.718 -4.516 12.448 1.00 96.75 70 ALA A CA 1
ATOM 543 C C . ALA A 1 70 ? -1.518 -3.937 13.861 1.00 96.75 70 ALA A C 1
ATOM 545 O O . ALA A 1 70 ? -2.170 -4.379 14.813 1.00 96.75 70 ALA A O 1
ATOM 546 N N . GLY A 1 71 ? -0.664 -2.916 13.992 1.00 96.44 71 GLY A N 1
ATOM 547 C CA . GLY A 1 71 ? -0.494 -2.160 15.230 1.00 96.44 71 GLY A CA 1
ATOM 548 C C . GLY A 1 71 ? -1.801 -1.508 15.685 1.00 96.44 71 GLY A C 1
ATOM 549 O O . GLY A 1 71 ? -2.223 -1.717 16.822 1.00 96.44 71 GLY A O 1
ATOM 550 N N . LEU A 1 72 ? -2.495 -0.805 14.783 1.00 95.00 72 LEU A N 1
ATOM 551 C CA . LEU A 1 72 ? -3.788 -0.168 15.075 1.00 95.00 72 LEU A CA 1
ATOM 552 C C . LEU A 1 72 ? -4.869 -1.180 15.481 1.00 95.00 72 LEU A C 1
ATOM 554 O O . LEU A 1 72 ? -5.614 -0.936 16.433 1.00 95.00 72 LEU A O 1
ATOM 558 N N . ILE A 1 73 ? -4.925 -2.334 14.813 1.00 94.50 73 ILE A N 1
ATOM 559 C CA . ILE A 1 73 ? -5.854 -3.429 15.140 1.00 94.50 73 ILE A CA 1
ATOM 560 C C . ILE A 1 73 ? -5.564 -4.005 16.532 1.00 94.50 73 ILE A C 1
ATOM 562 O O . ILE A 1 73 ? -6.481 -4.314 17.290 1.00 94.50 73 ILE A O 1
ATOM 566 N N . THR A 1 74 ? -4.291 -4.153 16.892 1.00 94.12 74 THR A N 1
ATOM 567 C CA . THR A 1 74 ? -3.914 -4.681 18.211 1.00 94.12 74 THR A CA 1
ATOM 568 C C . THR A 1 74 ? -4.256 -3.673 19.308 1.00 94.12 74 THR A C 1
ATOM 570 O O . THR A 1 74 ? -4.938 -4.011 20.269 1.00 94.12 74 THR A O 1
ATOM 573 N N . THR A 1 75 ? -3.895 -2.400 19.120 1.00 86.38 75 THR A N 1
ATOM 574 C CA . THR A 1 75 ? -4.200 -1.339 20.092 1.00 86.38 75 THR A CA 1
ATOM 575 C C . THR A 1 75 ? -5.703 -1.074 20.239 1.00 86.38 75 THR A C 1
ATOM 577 O O . THR A 1 75 ? -6.155 -0.697 21.320 1.00 86.38 75 THR A O 1
ATOM 580 N N . SER A 1 76 ? -6.501 -1.224 19.178 1.00 77.50 76 SER A N 1
ATOM 581 C CA . SER A 1 76 ? -7.964 -1.109 19.278 1.00 77.50 76 SER A CA 1
ATOM 582 C C . SER A 1 76 ? -8.575 -2.288 20.035 1.00 77.50 76 SER A C 1
ATOM 584 O O . SER A 1 76 ? -9.423 -2.066 20.898 1.00 77.50 76 SER A O 1
ATOM 586 N N . ARG A 1 77 ? -8.091 -3.519 19.806 1.00 70.75 77 ARG A N 1
ATOM 587 C CA . ARG A 1 77 ? -8.488 -4.697 20.595 1.00 70.75 77 ARG A CA 1
ATOM 588 C C . ARG A 1 77 ? -8.188 -4.523 22.078 1.00 70.75 77 ARG A C 1
ATOM 590 O O . ARG A 1 77 ? -9.070 -4.786 22.889 1.00 70.75 77 ARG A O 1
ATOM 597 N N . ASP A 1 78 ? -7.010 -4.014 22.426 1.00 71.75 78 ASP A N 1
ATOM 598 C CA . ASP A 1 78 ? -6.635 -3.770 23.824 1.00 71.75 78 ASP A CA 1
ATOM 599 C C . ASP A 1 78 ? -7.533 -2.713 24.489 1.00 71.75 78 ASP A C 1
ATOM 601 O O . ASP A 1 78 ? -7.862 -2.826 25.668 1.00 71.75 78 ASP A O 1
ATOM 605 N N . ARG A 1 79 ? -8.000 -1.713 23.728 1.00 62.88 79 ARG A N 1
ATOM 606 C CA . ARG A 1 79 ? -8.973 -0.710 24.200 1.00 62.88 79 ARG A CA 1
ATOM 607 C C . ARG A 1 79 ? -10.401 -1.251 24.346 1.00 62.88 79 ARG A C 1
ATOM 609 O O . ARG A 1 79 ? -11.195 -0.641 25.058 1.00 62.88 79 ARG A O 1
ATOM 616 N N . GLY A 1 80 ? -10.723 -2.370 23.697 1.00 56.94 80 GLY A N 1
ATOM 617 C CA . GLY A 1 80 ? -12.018 -3.053 23.783 1.00 56.94 80 GLY A CA 1
ATOM 618 C C . GLY A 1 80 ? -12.107 -4.132 24.869 1.00 56.94 80 GLY A C 1
ATOM 619 O O . GLY A 1 80 ? -13.204 -4.621 25.139 1.00 56.94 80 GLY A O 1
ATOM 620 N N . VAL A 1 81 ? -10.994 -4.512 25.511 1.00 52.81 81 VAL A N 1
ATOM 621 C CA . VAL A 1 81 ? -10.996 -5.458 26.638 1.00 52.81 81 VAL A CA 1
ATOM 622 C C . VAL A 1 81 ? -11.244 -4.685 27.941 1.00 52.81 81 VAL A C 1
ATOM 624 O O . VAL A 1 81 ? -10.386 -3.906 28.359 1.00 52.81 81 VAL A O 1
ATOM 627 N N . PRO A 1 82 ? -12.386 -4.874 28.633 1.00 43.88 82 PRO A N 1
ATOM 628 C CA . PRO A 1 82 ? -12.573 -4.280 29.951 1.00 43.88 82 PRO A CA 1
ATOM 629 C C . PRO A 1 82 ? -11.508 -4.818 30.917 1.00 43.88 82 PRO A C 1
ATOM 631 O O . PRO A 1 82 ? -11.186 -6.007 30.896 1.00 43.88 82 PRO A O 1
ATOM 634 N N . ALA A 1 83 ? -10.989 -3.946 31.789 1.00 51.81 83 ALA A N 1
ATOM 635 C CA . ALA A 1 83 ? -9.882 -4.176 32.733 1.00 51.81 83 ALA A CA 1
ATOM 636 C C . ALA A 1 83 ? -10.122 -5.264 33.814 1.00 51.81 83 ALA A C 1
ATOM 638 O O . ALA A 1 83 ? -9.523 -5.231 34.884 1.00 51.81 83 ALA A O 1
ATOM 639 N N . THR A 1 84 ? -11.018 -6.221 33.578 1.00 49.62 84 THR A N 1
ATOM 640 C CA . THR A 1 84 ? -11.442 -7.262 34.528 1.00 49.62 84 THR A CA 1
ATOM 641 C C . THR A 1 84 ? -11.201 -8.693 34.036 1.00 49.62 84 THR A C 1
ATOM 643 O O . THR A 1 84 ? -11.513 -9.633 34.762 1.00 49.62 84 THR A O 1
ATOM 646 N N . ALA A 1 85 ? -10.635 -8.887 32.840 1.00 51.66 85 ALA A N 1
ATOM 647 C CA . ALA A 1 85 ? -10.424 -10.215 32.250 1.00 51.66 85 ALA A CA 1
ATOM 648 C C . ALA A 1 85 ? -8.989 -10.767 32.388 1.00 51.66 85 ALA A C 1
ATOM 650 O O . ALA A 1 85 ? -8.598 -11.652 31.633 1.00 51.66 85 ALA A O 1
ATOM 651 N N . SER A 1 86 ? -8.207 -10.283 33.353 1.00 42.16 86 SER A N 1
ATOM 652 C CA . SER A 1 86 ? -6.956 -10.919 33.783 1.00 42.16 86 SER A CA 1
ATOM 653 C C . SER A 1 86 ? -7.159 -11.565 35.157 1.00 42.16 86 SER A C 1
ATOM 655 O O . SER A 1 86 ? -7.025 -10.925 36.200 1.00 42.16 86 SER A O 1
ATOM 657 N N . ARG A 1 87 ? -7.537 -12.846 35.139 1.00 42.12 87 ARG A N 1
ATOM 658 C CA . ARG A 1 87 ? -7.321 -13.785 36.246 1.00 42.12 87 ARG A CA 1
ATOM 659 C C . ARG A 1 87 ? -6.162 -14.698 35.893 1.00 42.12 87 ARG A C 1
ATOM 661 O O . ARG A 1 87 ? -6.086 -15.076 34.704 1.00 42.12 87 ARG A O 1
#

pLDDT: mean 86.89, std 13.85, range [42.12, 97.5]